Protein AF-A0A6J5VNH1-F1 (afdb_monomer)

Secondary structure (DSSP, 8-state):
---------------S-THHHHTTTTTTTTT--------SS-HHHHHHHHHHHHHHHHHHHHHHHT-HHHHHHHHHHHHHH-GGGTS-----PPPPPSSSSSSS--PPPPP-

pLDDT: mean 76.58, std 20.89, range [33.34, 93.75]

Solvent-accessible surface area (backbone atoms only — not comparable to full-atom values): 7547 Å² total; per-residue (Å²): 140,83,85,85,80,89,81,92,83,87,89,80,84,88,86,70,86,67,68,72,60,65,72,60,56,56,74,79,46,73,84,63,90,82,89,86,86,87,82,74,86,50,74,71,57,43,53,54,48,53,52,24,50,55,48,45,50,50,49,53,47,30,64,75,76,72,43,71,63,64,27,49,54,52,48,51,53,45,45,73,73,41,56,64,36,77,44,77,81,85,83,70,85,70,69,73,40,84,70,35,94,37,52,84,47,62,60,85,84,83,89,128

Nearest PDB structures (foldseek):
  8b2l-assembly1_f1  TM=9.589E-01  e=1.950E-10  Nicotiana tabacum
  6zj3-assembly1_SL  TM=9.498E-01  e=5.853E-09  Euglena gracilis
  9cai-assembly1_AQ  TM=9.395E-01  e=2.635E-08  Caenorhabditis elegans
  8cq7-assembly2_DD  TM=9.849E-01  e=4.447E-08  Candida albicans
  8p5d-assembly1_SQ0  TM=9.676E-01  e=1.097E-06  Spraguea lophii 42_110

Mean predicted aligned error: 13.06 Å

Organism: Prunus armeniaca (NCBI:txid36596)

Radius of gyration: 23.15 Å; Cα contacts (8 Å, |Δi|>4): 53; chains: 1; bounding box: 64×43×63 Å

Structure (mmCIF, N/CA/C/O backbone):
data_AF-A0A6J5VNH1-F1
#
_entry.id   AF-A0A6J5VNH1-F1
#
loop_
_atom_site.group_PDB
_atom_site.id
_atom_site.type_symbol
_atom_site.label_atom_id
_atom_site.label_alt_id
_atom_site.label_comp_id
_atom_site.label_asym_id
_atom_site.label_entity_id
_atom_site.label_seq_id
_atom_site.pdbx_PDB_ins_code
_atom_site.Cartn_x
_atom_site.Cartn_y
_atom_site.Cartn_z
_atom_site.occupancy
_atom_site.B_iso_or_equiv
_atom_site.auth_seq_id
_atom_site.auth_comp_id
_atom_site.auth_asym_id
_atom_site.auth_atom_id
_atom_site.pdbx_PDB_model_num
ATOM 1 N N . MET A 1 1 ? -12.051 -35.514 -40.385 1.00 43.19 1 MET A N 1
ATOM 2 C CA . MET A 1 1 ? -10.943 -35.792 -39.445 1.00 43.19 1 MET A CA 1
ATOM 3 C C . MET A 1 1 ? -10.905 -34.677 -38.412 1.00 43.19 1 MET A C 1
ATOM 5 O O . MET A 1 1 ? -10.438 -33.589 -38.712 1.00 43.19 1 MET A O 1
ATOM 9 N N . ALA A 1 2 ? -11.519 -34.912 -37.252 1.00 35.66 2 ALA A N 1
ATOM 10 C CA . ALA A 1 2 ? -11.637 -33.943 -36.1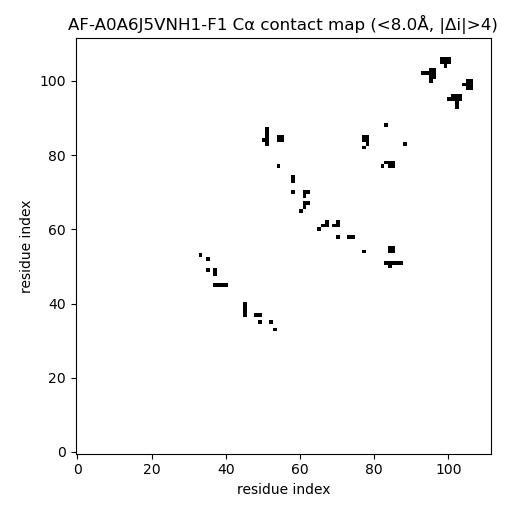67 1.00 35.66 2 ALA A CA 1
ATOM 11 C C . ALA A 1 2 ? -10.519 -34.184 -35.144 1.00 35.66 2 ALA A C 1
ATOM 13 O O . ALA A 1 2 ? -10.404 -35.289 -34.618 1.00 35.66 2 ALA A O 1
ATOM 14 N N . ALA A 1 3 ? -9.710 -33.164 -34.865 1.00 44.59 3 ALA A N 1
ATOM 15 C CA . ALA A 1 3 ? -8.742 -33.186 -33.778 1.00 44.59 3 ALA A CA 1
ATOM 16 C C . ALA A 1 3 ? -9.402 -32.603 -32.522 1.00 44.59 3 ALA A C 1
ATOM 18 O O . ALA A 1 3 ? -9.569 -31.393 -32.389 1.00 44.59 3 ALA A O 1
ATOM 19 N N . GLN A 1 4 ? -9.813 -33.489 -31.618 1.00 42.41 4 GLN A N 1
ATOM 20 C CA . GLN A 1 4 ? -10.166 -33.151 -30.244 1.00 42.41 4 GLN A CA 1
ATOM 21 C C . GLN A 1 4 ? -8.859 -33.058 -29.447 1.00 42.41 4 GLN A C 1
ATOM 23 O O . GLN A 1 4 ? -8.177 -34.064 -29.270 1.00 42.41 4 GLN A O 1
ATOM 28 N N . SER A 1 5 ? -8.490 -31.865 -28.977 1.00 44.62 5 SER A N 1
ATOM 29 C CA . SER A 1 5 ? -7.401 -31.685 -28.013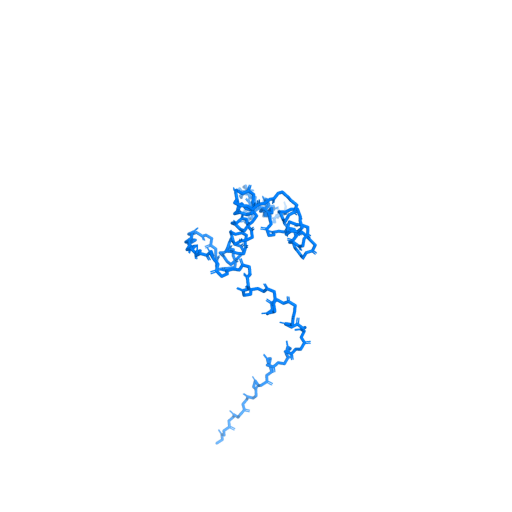 1.00 44.62 5 SER A CA 1
ATOM 30 C C . SER A 1 5 ? -7.945 -31.139 -26.693 1.00 44.62 5 SER A C 1
ATOM 32 O O . SER A 1 5 ? -8.380 -30.001 -26.537 1.00 44.62 5 SER A O 1
ATOM 34 N N . SER A 1 6 ? -7.930 -32.048 -25.731 1.00 47.12 6 SER A N 1
ATOM 35 C CA . SER A 1 6 ? -8.114 -31.909 -24.294 1.00 47.12 6 SER A CA 1
ATOM 36 C C . SER A 1 6 ? -7.369 -30.727 -23.658 1.00 47.12 6 SER A C 1
ATOM 38 O O . SER A 1 6 ? -6.141 -30.674 -23.686 1.00 47.12 6 SER A O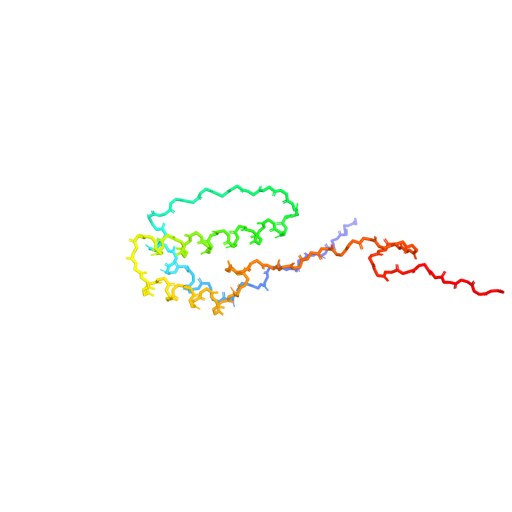 1
ATOM 40 N N . SER A 1 7 ? -8.099 -29.859 -22.950 1.00 38.25 7 SER A N 1
ATOM 41 C CA . SER A 1 7 ? -7.552 -29.055 -21.841 1.00 38.25 7 SER A CA 1
ATOM 42 C C . SER A 1 7 ? -8.583 -28.815 -20.723 1.00 38.25 7 SER A C 1
ATOM 44 O O . SER A 1 7 ? -8.772 -27.712 -20.221 1.00 38.25 7 SER A O 1
ATOM 46 N N . SER A 1 8 ? -9.226 -29.894 -20.265 1.00 45.78 8 SER A N 1
ATOM 47 C CA . SER A 1 8 ? -9.864 -29.941 -18.942 1.00 45.78 8 SER A CA 1
ATOM 48 C C . SER A 1 8 ? -8.807 -30.210 -17.868 1.00 45.78 8 SER A C 1
ATOM 50 O O . SER A 1 8 ? -8.543 -31.360 -17.540 1.00 45.78 8 SER A O 1
ATOM 52 N N . SER A 1 9 ? -8.183 -29.172 -17.304 1.00 44.12 9 SER A N 1
ATOM 53 C CA . SER A 1 9 ? -7.626 -29.237 -15.939 1.00 44.12 9 SER A CA 1
ATOM 54 C C . SER A 1 9 ? -7.298 -27.846 -15.384 1.00 44.12 9 SER A C 1
ATOM 56 O O . SER A 1 9 ? -6.345 -27.199 -15.808 1.00 44.12 9 SER A O 1
ATOM 58 N N . ARG A 1 10 ? -8.121 -27.395 -14.424 1.00 41.84 10 ARG A N 1
ATOM 59 C CA . ARG A 1 10 ? -7.814 -26.521 -13.255 1.00 41.84 10 ARG A CA 1
ATOM 60 C C . ARG A 1 10 ? -9.109 -25.914 -12.693 1.00 41.84 10 ARG A C 1
ATOM 62 O O . ARG A 1 10 ? -9.227 -24.715 -12.466 1.00 41.84 10 ARG A O 1
ATOM 69 N N . ARG A 1 11 ? -10.104 -26.768 -12.445 1.00 39.97 11 ARG A N 1
ATOM 70 C CA . ARG A 1 11 ? -11.302 -26.434 -11.659 1.00 39.97 11 ARG A CA 1
ATOM 71 C C . ARG A 1 11 ? -11.419 -27.432 -10.507 1.00 39.97 11 ARG A C 1
ATOM 73 O O . ARG A 1 11 ? -12.373 -28.184 -10.415 1.00 39.97 11 ARG A O 1
ATOM 80 N N . SER A 1 12 ? -10.388 -27.498 -9.667 1.00 38.53 12 SER A N 1
ATOM 81 C CA . SER A 1 12 ? -10.364 -28.397 -8.507 1.00 38.53 12 SER A CA 1
ATOM 82 C C . SER A 1 12 ? -9.322 -27.943 -7.483 1.00 38.53 12 SER A C 1
ATOM 84 O O . SER A 1 12 ? -8.254 -28.527 -7.337 1.00 38.53 12 SER A O 1
ATOM 86 N N . SER A 1 13 ? -9.638 -26.863 -6.774 1.00 34.34 13 SER A N 1
ATOM 87 C CA . SER A 1 13 ? -9.099 -26.609 -5.433 1.00 34.34 13 SER A CA 1
ATOM 88 C C . SER A 1 13 ? -10.103 -25.769 -4.637 1.00 34.34 13 SER A C 1
ATOM 90 O O . SER A 1 13 ? -9.774 -24.720 -4.085 1.00 34.34 13 SER A O 1
ATOM 92 N N . ALA A 1 14 ? -11.363 -26.205 -4.643 1.00 42.22 14 ALA A N 1
ATOM 93 C CA . ALA A 1 14 ? -12.405 -25.715 -3.753 1.00 42.22 14 ALA A CA 1
ATOM 94 C C . ALA A 1 14 ? -12.595 -26.739 -2.627 1.00 42.22 14 ALA A C 1
ATOM 96 O O . ALA A 1 14 ? -13.411 -27.639 -2.749 1.00 42.22 14 ALA A O 1
ATOM 97 N N . SER A 1 15 ? -11.799 -26.605 -1.564 1.00 44.00 15 SER A N 1
ATOM 98 C CA . SER A 1 15 ? -12.108 -27.087 -0.205 1.00 44.00 15 SER A CA 1
ATOM 99 C C . SER A 1 15 ? -11.004 -26.635 0.763 1.00 44.00 15 SER A C 1
ATOM 101 O O . SER A 1 15 ? -10.211 -27.425 1.271 1.00 44.00 15 SER A O 1
ATOM 103 N N . ARG A 1 16 ? -10.902 -25.324 0.994 1.00 33.34 16 ARG A N 1
ATOM 104 C CA . ARG A 1 16 ? -10.192 -24.752 2.149 1.00 33.34 16 ARG A CA 1
ATOM 105 C C . ARG A 1 16 ? -11.171 -23.800 2.834 1.00 33.34 16 ARG A C 1
ATOM 107 O O . ARG A 1 16 ? -11.847 -23.061 2.122 1.00 33.34 16 ARG A O 1
ATOM 114 N N . PRO A 1 17 ? -11.341 -23.882 4.160 1.00 40.81 17 PRO A N 1
ATOM 115 C CA . PRO A 1 17 ? -12.591 -23.534 4.823 1.00 40.81 17 PRO A CA 1
ATOM 116 C C . PRO A 1 17 ? -12.870 -22.033 4.713 1.00 40.81 17 PRO A C 1
ATOM 118 O O . PRO A 1 17 ? -12.293 -21.214 5.421 1.00 40.81 17 PRO A O 1
ATOM 121 N N . THR A 1 18 ? -13.806 -21.669 3.840 1.00 45.75 18 THR A N 1
ATOM 122 C CA . THR A 1 18 ? -14.384 -20.321 3.726 1.00 45.75 18 THR A CA 1
ATOM 123 C C . THR A 1 18 ? -15.391 -20.013 4.848 1.00 45.75 18 THR A C 1
ATOM 125 O O . THR A 1 18 ? -16.143 -19.039 4.767 1.00 45.75 18 THR A O 1
ATOM 128 N N . SER A 1 19 ? -15.413 -20.805 5.923 1.00 37.00 19 SER A N 1
ATOM 129 C CA . SER A 1 19 ? -16.367 -20.683 7.032 1.00 37.00 19 SER A CA 1
ATOM 130 C C . SER A 1 19 ? -15.970 -19.667 8.110 1.00 37.00 19 SER A C 1
ATOM 132 O O . SER A 1 19 ? -16.832 -19.252 8.878 1.00 37.00 19 SER A O 1
ATOM 134 N N . LEU A 1 20 ? -14.713 -19.202 8.156 1.00 40.41 20 LEU A N 1
ATOM 135 C CA . LEU A 1 20 ? -14.278 -18.213 9.161 1.00 40.41 20 LEU A CA 1
ATOM 136 C C . LEU A 1 20 ? -14.457 -16.750 8.728 1.00 40.41 20 LEU A C 1
ATOM 138 O O . LEU A 1 20 ? -14.551 -15.872 9.579 1.00 40.41 20 LEU A O 1
ATOM 142 N N . PHE A 1 21 ? -14.544 -16.468 7.424 1.00 42.00 21 PHE A N 1
ATOM 143 C CA . PHE A 1 21 ? -14.706 -15.091 6.929 1.00 42.00 21 PHE A CA 1
ATOM 144 C C . PHE A 1 21 ? -16.165 -14.730 6.601 1.00 42.00 21 PHE A C 1
ATOM 146 O O . PHE A 1 21 ? -16.523 -13.555 6.554 1.00 42.00 21 PHE A O 1
ATOM 153 N N . SER A 1 22 ? -17.025 -15.731 6.395 1.00 40.44 22 SER A N 1
ATOM 154 C CA . SER A 1 22 ? -18.420 -15.533 5.979 1.00 40.44 22 SER A CA 1
ATOM 155 C C . SER A 1 22 ? -19.377 -15.250 7.143 1.00 40.44 22 SER A C 1
ATOM 157 O O . SER A 1 22 ? -20.330 -14.495 6.954 1.00 40.44 22 SER A O 1
ATOM 159 N N . SER A 1 23 ? -19.110 -15.778 8.343 1.00 33.97 23 SER A N 1
ATOM 160 C CA . SER A 1 23 ? -19.977 -15.609 9.522 1.00 33.97 23 SER A CA 1
ATOM 161 C C . SER A 1 23 ? -19.676 -14.337 10.327 1.00 33.97 23 SER A C 1
ATOM 163 O O . SER A 1 23 ? -20.591 -13.714 10.855 1.00 33.97 23 SER A O 1
ATOM 165 N N . TRP A 1 24 ? -18.417 -13.891 10.373 1.00 36.75 24 TRP A N 1
ATOM 166 C CA . TRP A 1 24 ? -18.012 -12.687 11.118 1.00 36.75 24 TRP A CA 1
ATOM 167 C C . TRP A 1 24 ? -18.081 -11.396 10.286 1.00 36.75 24 TRP A C 1
ATOM 169 O O . TRP A 1 24 ? -18.267 -10.306 10.830 1.00 36.75 24 TRP A O 1
ATOM 179 N N . GLY A 1 25 ? -17.938 -11.504 8.961 1.00 48.09 25 GLY A N 1
ATOM 180 C CA . GLY A 1 25 ? -17.722 -10.363 8.068 1.00 48.09 25 GLY A CA 1
ATOM 181 C C . GLY A 1 25 ? -18.963 -9.545 7.700 1.00 48.09 25 GLY A C 1
ATOM 182 O O . GLY A 1 25 ? -18.816 -8.466 7.148 1.00 48.09 25 GLY A O 1
ATOM 183 N N . ARG A 1 26 ? -20.191 -9.997 7.979 1.00 48.88 26 A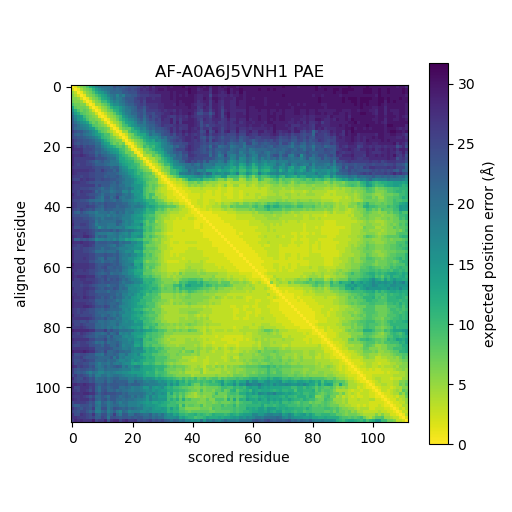RG A N 1
ATOM 184 C CA . ARG A 1 26 ? -21.388 -9.193 7.645 1.00 48.88 26 ARG A CA 1
ATOM 185 C C . ARG A 1 26 ? -21.800 -8.239 8.761 1.00 48.88 26 ARG A C 1
ATOM 187 O O . ARG A 1 26 ? -22.224 -7.128 8.476 1.00 48.88 26 ARG A O 1
ATOM 194 N N . HIS A 1 27 ? -21.618 -8.630 10.021 1.00 50.28 27 HIS A N 1
ATOM 195 C CA . HIS A 1 27 ? -22.167 -7.882 11.156 1.00 50.28 27 HIS A CA 1
ATOM 196 C C . HIS A 1 27 ? -21.313 -6.670 11.570 1.00 50.28 27 HIS A C 1
ATOM 198 O O . HIS A 1 27 ? -21.849 -5.671 12.035 1.00 50.28 27 HIS A O 1
ATOM 204 N N . ARG A 1 28 ? -19.985 -6.722 11.373 1.00 53.41 28 ARG A N 1
ATOM 205 C CA . ARG A 1 28 ? -19.074 -5.599 11.700 1.00 53.41 28 ARG A CA 1
ATOM 206 C C . ARG A 1 28 ? -18.968 -4.547 10.594 1.00 53.41 28 ARG A C 1
ATOM 208 O O . ARG A 1 28 ? -18.558 -3.425 10.856 1.00 53.41 28 ARG A O 1
ATOM 215 N N . PHE A 1 29 ? -19.335 -4.909 9.365 1.00 53.81 29 PHE A N 1
ATOM 216 C CA . PHE A 1 29 ? -19.277 -4.023 8.198 1.00 53.81 29 PHE A CA 1
ATOM 217 C C . PHE A 1 29 ? -20.624 -3.356 7.886 1.00 53.81 29 PHE A C 1
ATOM 219 O O . PHE A 1 29 ? -20.680 -2.483 7.028 1.00 53.81 29 PHE A O 1
ATOM 226 N N . ALA A 1 30 ? -21.698 -3.726 8.593 1.00 58.09 30 ALA A N 1
ATOM 227 C CA . ALA A 1 30 ? -23.063 -3.259 8.339 1.00 58.09 30 ALA A CA 1
ATOM 228 C C . ALA A 1 30 ? -23.280 -1.740 8.527 1.00 58.09 30 ALA A C 1
ATOM 230 O O . ALA A 1 30 ? -24.326 -1.234 8.140 1.00 58.09 30 ALA A O 1
ATOM 231 N N . GLY A 1 31 ? -22.307 -1.010 9.087 1.0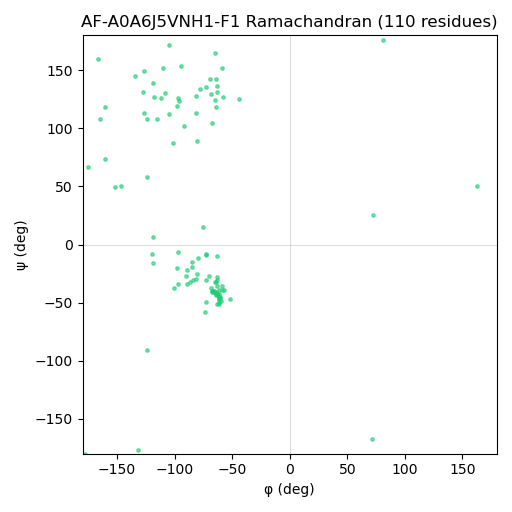0 67.12 31 GLY A N 1
ATOM 232 C CA . GLY A 1 31 ? -22.375 0.444 9.290 1.00 67.12 31 GLY A CA 1
ATOM 233 C C . GLY A 1 31 ? -21.303 1.260 8.562 1.00 67.12 31 GLY A C 1
ATOM 234 O O . GLY A 1 31 ? -21.201 2.457 8.817 1.00 67.12 31 GLY A O 1
ATOM 235 N N . VAL A 1 32 ? -20.474 0.648 7.703 1.00 70.75 32 VAL A N 1
ATOM 236 C CA . VAL A 1 32 ? -19.335 1.339 7.070 1.00 70.75 32 VAL A CA 1
ATOM 237 C C . VAL A 1 32 ? -19.425 1.252 5.545 1.00 70.75 32 VAL A C 1
ATOM 239 O O . VAL A 1 32 ? -19.154 0.205 4.959 1.00 70.75 32 VAL A O 1
ATOM 242 N N . ASP A 1 33 ? -19.752 2.373 4.894 1.00 82.19 33 ASP A N 1
ATOM 243 C CA . ASP A 1 33 ? -19.620 2.534 3.440 1.00 82.19 33 ASP A CA 1
ATOM 244 C C . ASP A 1 33 ? -18.168 2.889 3.078 1.00 82.19 33 ASP A C 1
ATOM 246 O O . ASP A 1 33 ? -17.576 3.812 3.643 1.00 82.19 33 ASP A O 1
ATOM 250 N N . MET A 1 34 ? -17.569 2.142 2.146 1.00 83.12 34 MET A N 1
ATOM 251 C CA . MET A 1 34 ? -16.179 2.338 1.724 1.00 83.12 34 MET A CA 1
ATOM 252 C C . MET A 1 34 ? -16.087 2.506 0.209 1.00 83.12 34 MET A C 1
ATOM 254 O O . MET A 1 34 ? -16.255 1.557 -0.556 1.00 83.12 34 MET A O 1
ATOM 258 N N . ARG A 1 35 ? -15.711 3.710 -0.230 1.00 90.81 35 ARG A N 1
ATOM 259 C CA . ARG A 1 35 ? -15.408 4.019 -1.633 1.00 90.81 35 ARG A CA 1
ATOM 260 C C . ARG A 1 35 ? -13.904 4.145 -1.837 1.00 90.81 35 ARG A C 1
ATOM 262 O O . ARG A 1 35 ? -13.279 5.085 -1.356 1.00 90.81 35 ARG A O 1
ATOM 269 N N . ILE A 1 36 ? -13.322 3.208 -2.585 1.00 88.88 36 ILE A N 1
ATOM 270 C CA . ILE A 1 36 ? -11.872 3.129 -2.808 1.00 88.88 36 ILE A CA 1
ATOM 271 C C . ILE A 1 36 ? -11.567 3.450 -4.273 1.00 88.88 36 ILE A C 1
ATOM 273 O O . ILE A 1 36 ? -12.102 2.820 -5.182 1.00 88.88 36 ILE A O 1
ATOM 277 N N . ARG A 1 37 ? -10.678 4.421 -4.508 1.00 93.31 37 ARG A N 1
ATOM 278 C CA . ARG A 1 37 ? -10.125 4.737 -5.833 1.00 93.31 37 ARG A CA 1
ATOM 279 C C . ARG A 1 37 ? -8.618 4.509 -5.806 1.00 93.31 37 ARG A C 1
ATOM 281 O O . ARG A 1 37 ? -7.934 5.073 -4.958 1.00 93.31 37 ARG A O 1
ATOM 288 N N . VAL A 1 38 ? -8.102 3.712 -6.739 1.00 93.25 38 VAL A N 1
ATOM 289 C CA . VAL A 1 38 ? -6.664 3.426 -6.868 1.00 93.25 38 VAL A CA 1
ATOM 290 C C . VAL A 1 38 ? -6.177 3.912 -8.230 1.00 93.25 38 VAL A C 1
ATOM 292 O O . VAL A 1 38 ? -6.879 3.763 -9.227 1.00 93.25 38 VAL A O 1
ATOM 295 N N . LYS A 1 39 ? -4.987 4.521 -8.273 1.00 93.75 39 LYS A N 1
ATOM 296 C CA . LYS A 1 39 ? -4.331 4.995 -9.500 1.00 93.75 39 LYS A CA 1
ATOM 297 C C . LYS A 1 39 ? -2.855 4.592 -9.499 1.00 93.75 39 LYS A C 1
ATOM 299 O O . LYS A 1 39 ? -2.218 4.604 -8.449 1.00 93.75 39 LYS A O 1
ATOM 304 N N . GLY A 1 40 ? -2.322 4.285 -10.682 1.00 91.88 40 GLY A N 1
ATOM 305 C CA . GLY A 1 40 ? -0.927 3.874 -10.877 1.00 91.88 40 GLY A CA 1
ATOM 306 C C . GLY A 1 40 ? -0.656 2.394 -10.574 1.00 91.88 40 GLY A C 1
ATOM 307 O O . GLY A 1 40 ? -1.547 1.655 -10.149 1.00 91.88 40 GLY A O 1
ATOM 308 N N . GLY A 1 41 ? 0.586 1.964 -10.815 1.00 90.06 41 GLY A N 1
ATOM 309 C CA . GLY A 1 41 ? 1.023 0.572 -10.653 1.00 90.06 41 GLY A CA 1
ATOM 310 C C . GLY A 1 41 ? 0.460 -0.387 -11.711 1.00 90.06 41 GLY A C 1
ATOM 311 O O . GLY A 1 41 ? -0.085 0.038 -12.725 1.00 90.06 41 GLY A O 1
ATOM 312 N N . GLY A 1 42 ? 0.605 -1.691 -11.466 1.00 92.50 42 GLY A N 1
ATOM 313 C CA . GLY A 1 42 ? -0.046 -2.765 -12.230 1.00 92.50 42 GLY A CA 1
ATOM 314 C C . GLY A 1 42 ? -1.210 -3.410 -11.468 1.00 92.50 42 GLY A C 1
ATOM 315 O O . GLY A 1 42 ? -1.377 -3.175 -10.267 1.00 92.50 42 GLY A O 1
ATOM 316 N N . HIS A 1 43 ? -1.984 -4.274 -12.134 1.00 91.62 43 HIS A N 1
ATOM 317 C CA . HIS A 1 43 ? -3.193 -4.901 -11.565 1.00 91.62 43 HIS A CA 1
ATOM 318 C C . HIS A 1 43 ? -2.932 -5.571 -10.211 1.00 91.62 43 HIS A C 1
ATOM 320 O O . HIS A 1 43 ? -3.638 -5.331 -9.234 1.00 91.62 43 HIS A O 1
ATOM 326 N N . THR A 1 44 ? -1.853 -6.346 -10.117 1.00 91.00 44 THR A N 1
ATOM 327 C CA . THR A 1 44 ? -1.470 -7.033 -8.882 1.00 91.00 44 THR A CA 1
ATOM 328 C C . THR A 1 44 ? -1.185 -6.047 -7.747 1.00 91.00 44 THR A C 1
ATOM 330 O O . THR A 1 44 ? -1.720 -6.198 -6.652 1.00 91.00 44 THR A O 1
ATOM 333 N N . SER A 1 45 ? -0.404 -4.989 -8.000 1.00 90.12 45 SER A N 1
ATOM 334 C CA . SER A 1 45 ? -0.114 -3.968 -6.981 1.00 90.12 45 SER A CA 1
ATOM 335 C C . SER A 1 45 ? -1.354 -3.184 -6.546 1.00 90.12 45 SER A C 1
ATOM 337 O O . SER A 1 45 ? -1.464 -2.822 -5.378 1.00 90.12 45 SER A O 1
ATOM 339 N N . GLN A 1 46 ? -2.312 -2.972 -7.451 1.00 92.50 46 GLN A N 1
ATOM 340 C CA . GLN A 1 46 ? -3.575 -2.317 -7.122 1.00 92.50 46 GLN A CA 1
ATOM 341 C C . GLN A 1 46 ? -4.424 -3.184 -6.189 1.00 92.50 46 GLN A C 1
ATOM 343 O O . GLN A 1 46 ? -4.963 -2.670 -5.214 1.00 92.50 46 GLN A O 1
ATOM 348 N N . ILE A 1 47 ? -4.477 -4.502 -6.410 1.00 91.62 47 ILE A N 1
ATOM 349 C CA . ILE A 1 47 ? -5.173 -5.434 -5.508 1.00 91.62 47 ILE A CA 1
ATOM 350 C C . ILE A 1 47 ? -4.557 -5.387 -4.105 1.00 91.62 47 ILE A C 1
ATOM 352 O O . ILE A 1 47 ? -5.286 -5.288 -3.117 1.00 91.62 47 ILE A O 1
ATOM 356 N N . TYR A 1 48 ? -3.224 -5.407 -3.997 1.00 91.00 48 TYR A N 1
ATOM 357 C CA . TYR A 1 48 ? -2.548 -5.272 -2.701 1.00 91.00 48 TYR A CA 1
ATOM 358 C C . TYR A 1 48 ? -2.855 -3.928 -2.024 1.00 91.00 48 TYR A C 1
ATOM 360 O O . TYR A 1 48 ? -3.111 -3.900 -0.820 1.00 91.00 48 TYR A O 1
ATOM 368 N N . ALA A 1 49 ? -2.917 -2.835 -2.790 1.00 91.62 49 ALA A N 1
ATOM 369 C CA . ALA A 1 49 ? -3.291 -1.522 -2.272 1.00 91.62 49 ALA A CA 1
ATOM 370 C C . ALA A 1 49 ? -4.739 -1.486 -1.747 1.00 91.62 49 ALA A C 1
ATOM 372 O O . ALA A 1 49 ? -4.975 -0.930 -0.677 1.00 91.62 49 ALA A O 1
ATOM 373 N N . ILE A 1 50 ? -5.691 -2.121 -2.445 1.00 92.06 50 ILE A N 1
ATOM 374 C CA . ILE A 1 50 ? -7.095 -2.229 -2.004 1.00 92.06 50 ILE A CA 1
ATOM 375 C C . ILE A 1 50 ? -7.196 -3.025 -0.697 1.00 92.06 50 ILE A C 1
ATOM 377 O O . ILE A 1 50 ? -7.912 -2.643 0.225 1.00 92.06 50 ILE A O 1
ATOM 381 N N . ARG A 1 51 ? -6.453 -4.130 -0.578 1.00 91.88 51 ARG A N 1
ATOM 382 C CA . ARG A 1 51 ? -6.449 -4.942 0.651 1.00 91.88 51 ARG A CA 1
ATOM 383 C C . ARG A 1 51 ? -5.900 -4.153 1.841 1.00 91.88 51 ARG A C 1
ATOM 385 O O . ARG A 1 51 ? -6.489 -4.188 2.919 1.00 91.88 51 ARG A O 1
ATOM 392 N N . GLN A 1 52 ? -4.815 -3.407 1.631 1.00 91.50 52 GLN A N 1
ATOM 393 C CA . GLN A 1 52 ? -4.241 -2.534 2.657 1.00 91.50 52 GLN A CA 1
ATOM 394 C C . GLN A 1 52 ? -5.172 -1.386 3.047 1.00 91.50 52 GLN A C 1
ATOM 396 O O . GLN A 1 52 ? -5.261 -1.054 4.229 1.00 91.50 52 GLN A O 1
ATOM 401 N N . SER A 1 53 ? -5.862 -0.763 2.088 1.00 91.25 53 SER A N 1
ATOM 402 C CA . SER A 1 53 ? -6.746 0.366 2.382 1.00 91.25 53 SER A CA 1
ATOM 403 C C . SER A 1 53 ? -7.958 -0.058 3.208 1.00 91.25 53 SER A C 1
ATOM 405 O O . SER A 1 53 ? -8.281 0.635 4.169 1.00 91.25 53 SER A O 1
ATOM 407 N N . ILE A 1 54 ? -8.558 -1.219 2.923 1.00 90.44 54 ILE A N 1
ATOM 408 C CA . ILE A 1 54 ? -9.661 -1.769 3.729 1.00 90.44 54 ILE A CA 1
ATOM 409 C C . ILE A 1 54 ? -9.196 -2.036 5.167 1.00 90.44 54 ILE A C 1
ATOM 411 O O . ILE A 1 54 ? -9.828 -1.582 6.118 1.00 90.44 54 ILE A O 1
ATOM 415 N N . ALA A 1 55 ? -8.064 -2.724 5.345 1.00 90.44 55 ALA A N 1
ATOM 416 C CA . ALA A 1 55 ? -7.553 -3.058 6.675 1.00 90.44 55 ALA A CA 1
ATOM 417 C C . ALA A 1 55 ? -7.216 -1.806 7.508 1.00 90.44 55 ALA A C 1
ATOM 419 O O . ALA A 1 55 ? -7.592 -1.713 8.677 1.00 90.44 55 ALA A O 1
ATOM 420 N N . LYS A 1 56 ? -6.550 -0.816 6.901 1.00 89.94 56 LYS A N 1
ATOM 421 C CA . LYS A 1 56 ? -6.220 0.455 7.564 1.00 89.94 56 LYS A CA 1
ATOM 422 C C . LYS A 1 56 ? -7.463 1.278 7.895 1.00 89.94 56 LYS A C 1
ATOM 424 O O . LYS A 1 56 ? -7.518 1.852 8.979 1.00 89.94 56 LYS A O 1
ATOM 429 N N . ALA A 1 57 ? -8.446 1.319 6.994 1.00 89.75 57 ALA A N 1
ATOM 430 C CA . ALA A 1 57 ? -9.697 2.039 7.213 1.00 89.75 57 ALA A CA 1
ATOM 431 C C . ALA A 1 57 ? -10.467 1.477 8.414 1.00 89.75 57 ALA A C 1
ATOM 433 O O . ALA A 1 57 ? -10.919 2.248 9.255 1.00 89.75 57 ALA A O 1
ATOM 434 N N . LEU A 1 58 ? -10.539 0.148 8.548 1.00 87.94 58 LEU A N 1
ATOM 435 C CA . LEU A 1 58 ? -11.173 -0.491 9.704 1.00 87.94 58 LEU A CA 1
ATOM 436 C C . LEU A 1 58 ? -10.459 -0.131 11.008 1.00 87.94 58 LEU A C 1
ATOM 438 O O . LEU A 1 58 ? -11.095 0.349 11.939 1.00 87.94 58 LEU A O 1
ATOM 442 N N . VAL A 1 59 ? -9.135 -0.294 11.077 1.00 88.75 59 VAL A N 1
ATOM 443 C CA . VAL A 1 59 ? -8.379 0.044 12.298 1.00 88.75 59 VAL A CA 1
ATOM 444 C C . VAL A 1 59 ? -8.552 1.522 12.673 1.00 88.75 59 VAL A C 1
ATOM 446 O O . VAL A 1 59 ? -8.701 1.836 13.853 1.00 88.75 59 VAL A O 1
ATOM 449 N N . ALA A 1 60 ? -8.581 2.422 11.686 1.00 89.38 60 ALA A N 1
ATOM 450 C CA . ALA A 1 60 ? -8.808 3.847 11.909 1.00 89.38 60 ALA A CA 1
ATOM 451 C C . ALA A 1 60 ? -10.240 4.161 12.382 1.00 89.38 60 ALA A C 1
ATOM 453 O O . ALA A 1 60 ? -10.423 5.022 13.240 1.00 89.38 60 ALA A O 1
ATOM 454 N N . PHE A 1 61 ? -11.247 3.456 11.861 1.00 88.00 61 PHE A N 1
ATOM 455 C CA . PHE A 1 61 ? -12.640 3.611 12.283 1.00 88.00 61 PHE A CA 1
ATOM 456 C C . PHE A 1 61 ? -12.823 3.222 13.754 1.00 88.00 61 PHE A C 1
ATOM 458 O O . PHE A 1 61 ? -13.316 4.023 14.548 1.00 88.00 61 PHE A O 1
ATOM 465 N N . TYR A 1 62 ? -12.341 2.038 14.143 1.00 86.81 62 TYR A N 1
ATOM 466 C CA . TYR A 1 62 ? -12.420 1.572 15.531 1.00 86.81 62 TYR A CA 1
ATOM 467 C C . TYR A 1 62 ? -11.610 2.448 16.491 1.00 86.81 62 TYR A C 1
ATOM 469 O O . TYR A 1 62 ? -12.037 2.665 17.619 1.00 86.81 62 TYR A O 1
ATOM 477 N N . GLN A 1 63 ? -10.491 3.019 16.029 1.00 86.88 63 GLN A N 1
ATOM 478 C CA . GLN A 1 63 ? -9.715 3.978 16.815 1.00 86.88 63 GLN A CA 1
ATOM 479 C C . GLN A 1 63 ? -10.490 5.265 17.141 1.00 86.88 63 GLN A C 1
ATOM 481 O O . GLN A 1 63 ? -10.210 5.878 18.165 1.00 86.88 63 GLN A O 1
ATOM 486 N N . LYS A 1 64 ? -11.412 5.702 16.274 1.00 86.94 64 LYS A N 1
ATOM 487 C CA . LYS A 1 64 ? -12.116 6.982 16.435 1.00 86.94 64 LYS A CA 1
ATOM 488 C C . LYS A 1 64 ? -13.496 6.849 17.086 1.00 86.94 64 LYS A C 1
ATOM 490 O O . LYS A 1 64 ? -13.900 7.771 17.785 1.00 86.94 64 LYS A O 1
ATOM 495 N N . PHE A 1 65 ? -14.224 5.761 16.828 1.00 82.44 65 PHE A N 1
ATOM 496 C CA . PHE A 1 65 ? -15.664 5.686 17.12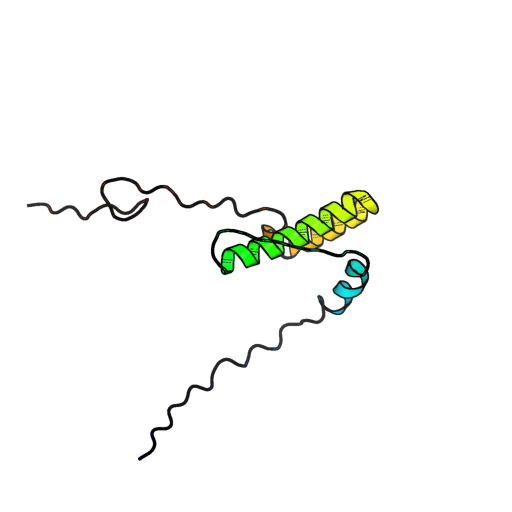0 1.00 82.44 65 PHE A CA 1
ATOM 497 C C . PHE A 1 65 ? -16.087 4.591 18.105 1.00 82.44 65 PHE A C 1
ATOM 499 O O . PHE A 1 65 ? -17.260 4.562 18.463 1.00 82.44 65 PHE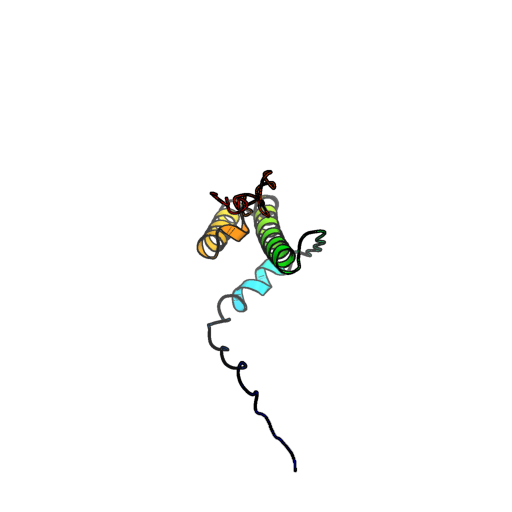 A O 1
ATOM 506 N N . VAL A 1 66 ? -15.191 3.685 18.514 1.00 81.25 66 VAL A N 1
ATOM 507 C CA . VAL A 1 66 ? -15.5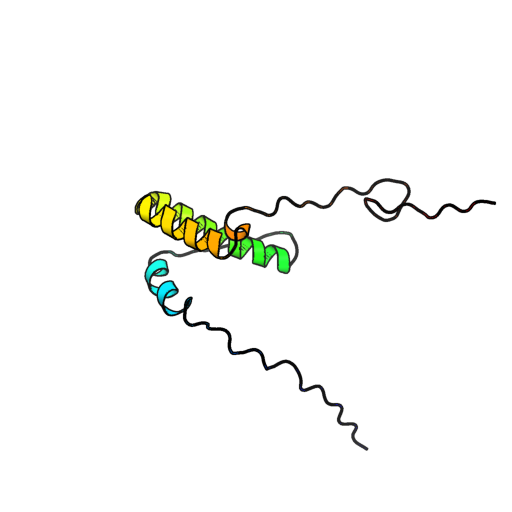63 2.552 19.380 1.00 81.25 66 VAL A CA 1
ATOM 508 C C . VAL A 1 66 ? -14.711 2.544 20.649 1.00 81.25 66 VAL A C 1
ATOM 510 O O . VAL A 1 66 ? -15.076 3.202 21.618 1.00 81.25 66 VAL A O 1
ATOM 513 N N . ASP A 1 67 ? -13.571 1.851 20.654 1.00 87.25 67 ASP A N 1
ATOM 514 C CA . ASP A 1 67 ? -12.720 1.695 21.833 1.00 87.25 67 ASP A CA 1
ATOM 515 C C . ASP A 1 67 ? -11.327 1.134 21.467 1.00 87.25 67 ASP A C 1
ATOM 517 O O . ASP A 1 67 ? -11.116 0.529 20.406 1.00 87.25 67 ASP A O 1
ATOM 521 N N . GLU A 1 68 ? -10.344 1.338 22.352 1.00 85.75 68 GLU A N 1
ATOM 522 C CA . GLU A 1 68 ? -8.970 0.866 22.132 1.00 85.75 68 GLU A CA 1
ATOM 523 C C . GLU A 1 68 ? -8.820 -0.659 22.223 1.00 85.75 68 GLU A C 1
ATOM 525 O O . GLU A 1 68 ? -7.924 -1.226 21.587 1.00 85.75 68 GLU A O 1
ATOM 530 N N . GLN A 1 69 ? -9.685 -1.334 22.979 1.00 88.88 69 GLN A N 1
ATOM 531 C CA . GLN A 1 69 ? -9.590 -2.772 23.200 1.00 88.88 69 GLN A CA 1
ATOM 532 C C . GLN A 1 69 ? -9.996 -3.541 21.936 1.00 88.88 69 GLN A C 1
ATOM 534 O O . GLN A 1 69 ? -9.200 -4.321 21.408 1.00 88.88 69 GLN A O 1
ATOM 539 N N . SER A 1 70 ? -11.139 -3.196 21.346 1.00 85.81 70 SER A N 1
ATOM 540 C CA . SER A 1 70 ? -11.613 -3.683 20.049 1.00 85.81 70 SER A CA 1
ATOM 541 C C . SER A 1 70 ? -10.611 -3.400 18.928 1.00 85.81 70 SER A C 1
ATOM 543 O O . SER A 1 70 ? -10.368 -4.245 18.061 1.00 85.81 70 SER A O 1
ATOM 545 N N . LYS A 1 71 ? -9.966 -2.224 18.941 1.00 88.62 71 LYS A N 1
ATOM 546 C CA . LYS A 1 71 ? -8.897 -1.891 17.986 1.00 88.62 71 LYS A CA 1
ATOM 547 C C . LYS A 1 71 ? -7.723 -2.861 18.108 1.00 88.62 71 LYS A C 1
ATOM 549 O O . LYS A 1 71 ? -7.201 -3.310 17.084 1.00 88.62 71 LYS A O 1
ATOM 554 N N . LYS A 1 72 ? -7.280 -3.158 19.333 1.00 89.56 72 LYS A N 1
ATOM 555 C CA . LYS A 1 72 ? -6.151 -4.061 19.584 1.00 89.56 72 LYS A CA 1
ATOM 556 C C . LYS A 1 72 ? -6.473 -5.480 19.124 1.00 89.56 72 LYS A C 1
ATOM 558 O O . LYS A 1 72 ? -5.674 -6.065 18.401 1.00 89.56 72 LYS A O 1
ATOM 563 N N . GLU A 1 73 ? -7.672 -5.972 19.420 1.00 89.19 73 GLU A N 1
ATOM 564 C CA . GLU A 1 73 ? -8.140 -7.287 18.972 1.00 89.19 73 GLU A CA 1
ATOM 565 C C . GLU A 1 73 ? -8.171 -7.405 17.443 1.00 89.19 73 GLU A C 1
ATOM 567 O O . GLU A 1 73 ? -7.622 -8.350 16.875 1.00 89.19 73 GLU A O 1
ATOM 572 N N . ILE A 1 74 ? -8.752 -6.420 16.750 1.00 87.62 74 ILE A N 1
ATOM 573 C CA . ILE A 1 74 ? -8.805 -6.406 15.280 1.00 87.62 74 ILE A CA 1
ATOM 574 C C . ILE A 1 74 ? -7.396 -6.331 14.693 1.00 87.62 74 ILE A C 1
ATOM 576 O O . ILE A 1 74 ? -7.080 -7.045 13.740 1.00 87.62 74 ILE A O 1
ATOM 580 N N . LYS A 1 75 ? -6.529 -5.491 15.264 1.00 88.88 75 LYS A N 1
ATOM 581 C CA . LYS A 1 75 ? -5.138 -5.368 14.830 1.00 88.88 75 LYS A CA 1
ATOM 582 C C . LYS A 1 75 ? -4.387 -6.687 14.999 1.00 88.88 75 LYS A C 1
ATOM 584 O O . LYS A 1 75 ? -3.695 -7.093 14.069 1.00 88.88 75 LYS A O 1
ATOM 589 N N . ASP A 1 76 ? -4.552 -7.370 16.125 1.00 90.12 76 ASP A N 1
ATOM 590 C CA . ASP A 1 76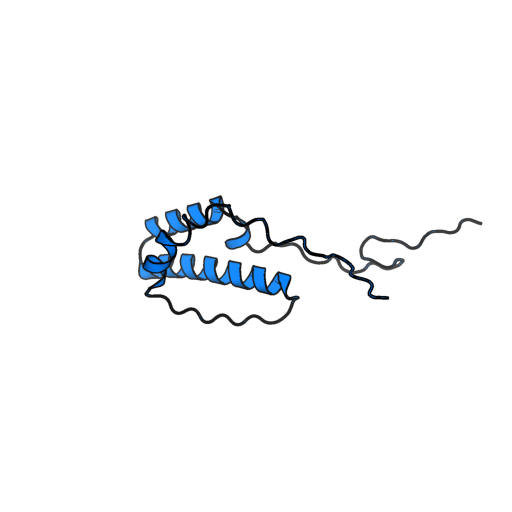 ? -3.889 -8.645 16.395 1.00 90.12 76 ASP A CA 1
ATOM 591 C C . ASP A 1 76 ? -4.390 -9.748 15.457 1.00 90.12 76 ASP A C 1
ATOM 593 O O . ASP A 1 76 ? -3.582 -10.510 14.925 1.00 90.12 76 ASP A O 1
ATOM 597 N N . ILE A 1 77 ? -5.693 -9.793 15.161 1.00 89.94 77 ILE A N 1
ATOM 598 C CA . ILE A 1 77 ? -6.262 -10.712 14.164 1.00 89.94 77 ILE A CA 1
ATOM 599 C C . ILE A 1 77 ? -5.675 -10.437 12.771 1.00 89.94 77 ILE A C 1
ATOM 601 O O . ILE A 1 77 ? -5.240 -11.366 12.088 1.00 89.94 77 ILE A O 1
ATOM 605 N N . LEU A 1 78 ? -5.615 -9.167 12.355 1.00 88.69 78 LEU A N 1
ATOM 606 C CA . LEU A 1 78 ? -5.069 -8.778 11.052 1.00 88.69 78 LEU A CA 1
ATOM 607 C C . LEU A 1 78 ? -3.574 -9.099 10.937 1.00 88.69 78 LEU A C 1
ATOM 609 O O . LEU A 1 78 ? -3.148 -9.627 9.914 1.00 88.69 78 LEU A O 1
ATOM 613 N N . VAL A 1 79 ? -2.786 -8.831 11.984 1.00 90.06 79 VAL A N 1
ATOM 614 C CA . VAL A 1 79 ? -1.344 -9.131 12.020 1.00 90.06 79 VAL A CA 1
ATOM 615 C C . VAL A 1 79 ? -1.080 -10.633 12.002 1.00 90.06 79 VAL A C 1
ATOM 617 O O . VAL A 1 79 ? -0.161 -11.065 11.308 1.00 90.06 79 VAL A O 1
ATOM 620 N N . ARG A 1 80 ? -1.871 -11.424 12.742 1.00 90.50 80 ARG A N 1
ATOM 621 C CA . ARG A 1 80 ? -1.768 -12.893 12.747 1.00 90.50 80 ARG A CA 1
ATOM 622 C C . ARG A 1 80 ? -2.072 -13.492 11.381 1.00 90.50 80 ARG A C 1
ATOM 624 O O . ARG A 1 80 ? -1.457 -14.486 11.015 1.00 90.50 80 ARG A O 1
ATOM 631 N N . TYR A 1 81 ? -3.008 -12.900 10.644 1.00 89.12 81 TYR A N 1
ATOM 632 C CA . TYR A 1 81 ? -3.322 -13.341 9.292 1.00 89.12 81 TYR A CA 1
ATOM 633 C C . TYR A 1 81 ? -2.221 -12.945 8.301 1.00 89.12 81 TYR A C 1
ATOM 635 O O . TYR A 1 81 ? -1.648 -13.804 7.636 1.00 89.12 81 TYR A O 1
ATOM 643 N N . ASP A 1 82 ? -1.927 -11.647 8.195 1.00 86.62 82 ASP A N 1
ATOM 644 C CA . ASP A 1 82 ? -0.911 -11.127 7.283 1.00 86.62 82 ASP A CA 1
ATOM 645 C C . ASP A 1 82 ? -0.452 -9.721 7.705 1.00 86.62 82 ASP A C 1
ATOM 647 O O . ASP A 1 82 ? -1.206 -8.742 7.686 1.00 86.62 82 ASP A O 1
ATOM 651 N N . ARG A 1 83 ? 0.840 -9.595 8.022 1.00 86.56 83 ARG A N 1
ATOM 652 C CA . ARG A 1 83 ? 1.467 -8.334 8.444 1.00 86.56 83 ARG A CA 1
ATOM 653 C C . ARG A 1 83 ? 1.424 -7.252 7.358 1.00 86.56 83 ARG A C 1
ATOM 655 O O . ARG A 1 83 ? 1.402 -6.060 7.680 1.00 86.56 83 ARG A O 1
ATOM 662 N N . THR A 1 84 ? 1.392 -7.650 6.085 1.00 87.38 84 THR A N 1
ATOM 663 C CA . THR A 1 84 ? 1.399 -6.731 4.936 1.00 87.38 84 THR A CA 1
ATOM 664 C C . THR A 1 84 ? 0.076 -5.989 4.745 1.00 87.38 84 THR A C 1
ATOM 666 O O . THR A 1 84 ? 0.016 -5.044 3.963 1.00 87.38 84 THR A O 1
ATOM 669 N N . LEU A 1 85 ? -0.984 -6.355 5.475 1.00 89.19 85 LEU A N 1
ATOM 670 C CA . LEU A 1 85 ? -2.263 -5.637 5.449 1.00 89.19 85 LEU A CA 1
ATOM 671 C C . LEU A 1 85 ? -2.195 -4.282 6.166 1.00 89.19 85 LEU A C 1
ATOM 673 O O . LEU A 1 85 ? -2.891 -3.345 5.781 1.00 89.19 85 LEU A O 1
ATOM 677 N N . LEU A 1 86 ? -1.344 -4.154 7.187 1.00 87.69 86 LEU A N 1
ATOM 678 C CA . LEU A 1 86 ? -1.205 -2.917 7.963 1.00 87.69 86 LEU A CA 1
ATOM 679 C C . LEU A 1 86 ? 0.012 -2.095 7.548 1.00 87.69 86 LEU A C 1
ATOM 681 O O . LEU A 1 86 ? -0.058 -0.866 7.504 1.00 87.69 86 LEU A O 1
ATOM 685 N N . VAL A 1 87 ? 1.123 -2.751 7.224 1.00 88.94 87 VAL A N 1
ATOM 686 C CA . VAL A 1 87 ? 2.368 -2.087 6.825 1.00 88.94 87 VAL A CA 1
ATOM 687 C C . VAL A 1 87 ? 2.590 -2.305 5.335 1.00 88.94 87 VAL A C 1
ATOM 689 O O . VAL A 1 87 ? 2.492 -3.427 4.846 1.00 88.94 87 VAL A O 1
ATOM 692 N N . ALA A 1 88 ? 2.876 -1.223 4.608 1.00 86.62 88 ALA A N 1
ATOM 693 C CA . ALA A 1 88 ? 3.194 -1.317 3.188 1.00 86.62 88 ALA A CA 1
ATOM 694 C C . ALA A 1 88 ? 4.558 -1.990 2.984 1.00 86.62 88 ALA A C 1
ATOM 696 O O . ALA A 1 88 ? 5.481 -1.732 3.754 1.00 86.62 88 ALA A O 1
ATOM 697 N N . ASP A 1 89 ? 4.693 -2.818 1.942 1.00 86.56 89 ASP A N 1
ATOM 698 C CA . ASP A 1 89 ? 5.995 -3.378 1.569 1.00 86.56 89 ASP A CA 1
ATOM 699 C C . ASP A 1 89 ? 6.924 -2.221 1.133 1.00 86.56 89 ASP A C 1
ATOM 701 O O . ASP A 1 89 ? 6.593 -1.513 0.175 1.00 86.56 89 ASP A O 1
ATOM 705 N N . PRO A 1 90 ? 8.057 -1.979 1.826 1.00 88.12 90 PRO A N 1
ATOM 706 C CA . PRO A 1 90 ? 8.954 -0.869 1.515 1.00 88.12 90 PRO A CA 1
ATOM 707 C C . PRO A 1 90 ? 9.764 -1.085 0.231 1.00 88.12 90 PRO A C 1
ATOM 709 O O . PRO A 1 90 ? 10.464 -0.168 -0.201 1.00 88.12 90 PRO A O 1
ATOM 712 N N . ARG A 1 91 ? 9.718 -2.276 -0.380 1.00 90.31 91 ARG A N 1
ATOM 713 C CA . ARG A 1 91 ? 10.516 -2.597 -1.569 1.00 90.31 91 ARG A CA 1
ATOM 714 C C . ARG A 1 91 ? 10.233 -1.628 -2.720 1.00 90.31 91 ARG A C 1
ATOM 716 O O . ARG A 1 91 ? 9.099 -1.453 -3.164 1.00 90.31 91 ARG A O 1
ATOM 723 N N . ARG A 1 92 ? 11.306 -1.036 -3.252 1.00 90.81 92 ARG A N 1
ATOM 724 C CA . ARG A 1 92 ? 11.309 -0.182 -4.448 1.00 90.81 92 ARG A CA 1
ATOM 725 C C . ARG A 1 92 ? 12.332 -0.698 -5.449 1.00 90.81 92 ARG A C 1
ATOM 727 O O . ARG A 1 92 ? 13.338 -1.292 -5.064 1.00 90.81 92 ARG A O 1
ATOM 734 N N . CYS A 1 93 ? 12.063 -0.489 -6.735 1.00 89.94 93 CYS A N 1
ATOM 735 C CA . CYS A 1 93 ? 12.995 -0.867 -7.788 1.00 89.94 93 CYS A CA 1
ATOM 736 C C . CYS A 1 93 ? 14.271 -0.028 -7.669 1.00 89.94 93 CYS A C 1
ATOM 738 O O . CYS A 1 93 ? 14.212 1.200 -7.667 1.00 89.94 93 CYS A O 1
ATOM 740 N N . GLU A 1 94 ? 15.414 -0.703 -7.567 1.00 91.12 94 GLU A N 1
ATOM 741 C CA . GLU A 1 94 ? 16.718 -0.043 -7.585 1.00 91.12 94 GLU A CA 1
ATOM 742 C C . GLU A 1 94 ? 16.919 0.657 -8.947 1.00 91.12 94 GLU A C 1
ATOM 744 O O . GLU A 1 94 ? 16.598 0.059 -9.984 1.00 91.12 94 GLU A O 1
ATOM 749 N N . PRO A 1 95 ? 17.441 1.899 -8.980 1.00 93.19 95 PRO A N 1
ATOM 750 C CA . PRO A 1 95 ? 17.722 2.593 -10.231 1.00 93.19 95 PRO A CA 1
ATOM 751 C C . PRO A 1 95 ? 18.704 1.824 -11.121 1.00 93.19 95 PRO A C 1
ATOM 753 O O . PRO A 1 95 ? 19.583 1.097 -10.649 1.00 93.19 95 PRO A O 1
ATOM 756 N N . LYS A 1 96 ? 18.591 2.014 -12.437 1.00 93.56 96 LYS A N 1
ATOM 757 C CA . LYS A 1 96 ? 19.524 1.420 -13.398 1.00 93.56 96 LYS A CA 1
ATOM 758 C C . LYS A 1 96 ? 20.911 2.055 -13.261 1.00 93.56 96 LYS A C 1
ATOM 760 O O . LYS A 1 96 ? 21.043 3.273 -13.315 1.00 93.56 96 LYS A O 1
ATOM 765 N N . LYS A 1 97 ? 21.946 1.217 -13.152 1.00 91.12 97 LYS A N 1
ATOM 766 C CA . LYS A 1 97 ? 23.354 1.639 -13.174 1.00 91.12 97 LYS A CA 1
ATOM 767 C C . LYS A 1 97 ? 23.909 1.526 -14.598 1.00 91.12 97 LYS A C 1
ATOM 769 O O . LYS A 1 97 ? 23.413 0.736 -15.403 1.00 91.12 97 LYS A O 1
ATOM 774 N N . PHE A 1 98 ? 24.924 2.327 -14.922 1.00 90.62 98 PHE A N 1
ATOM 775 C CA . PHE A 1 98 ? 25.572 2.295 -16.238 1.00 90.62 98 PHE A CA 1
ATOM 776 C C . PHE A 1 98 ? 26.280 0.954 -16.495 1.00 90.62 98 PHE A C 1
ATOM 778 O O . PHE A 1 98 ? 26.540 0.182 -15.573 1.00 90.62 98 PHE A O 1
ATOM 785 N N . GLY A 1 99 ? 26.638 0.668 -17.747 1.00 90.00 99 GLY A N 1
ATOM 786 C CA . GLY A 1 99 ? 27.459 -0.503 -18.074 1.00 90.00 99 GLY A CA 1
ATOM 787 C C . GLY A 1 99 ? 26.734 -1.848 -17.963 1.00 90.00 99 GLY A C 1
ATOM 788 O O . GLY A 1 99 ? 27.386 -2.863 -17.741 1.00 90.00 99 GLY A O 1
ATOM 789 N N . GLY A 1 100 ? 25.407 -1.866 -18.109 1.00 92.06 100 GLY A N 1
ATOM 790 C CA . GLY A 1 100 ? 24.619 -3.085 -18.268 1.00 92.06 100 GLY A CA 1
ATOM 791 C C . GLY A 1 100 ? 23.124 -2.824 -18.461 1.00 92.06 100 GLY A C 1
ATOM 792 O O . GLY A 1 100 ? 22.664 -1.680 -18.526 1.00 92.06 100 GLY A O 1
ATOM 793 N N . ARG A 1 101 ? 22.338 -3.898 -18.612 1.00 89.69 101 ARG A N 1
ATOM 794 C CA . ARG A 1 101 ? 20.907 -3.791 -18.960 1.00 89.69 101 ARG A CA 1
ATOM 795 C C . ARG A 1 101 ? 20.007 -3.466 -17.761 1.00 89.69 101 ARG A C 1
ATOM 797 O O . ARG A 1 101 ? 18.963 -2.857 -17.979 1.00 89.69 101 ARG A O 1
ATOM 804 N N . GLY A 1 102 ? 20.419 -3.800 -16.535 1.00 91.75 102 GLY A N 1
ATOM 805 C CA . GLY A 1 102 ? 19.617 -3.648 -15.312 1.00 91.75 102 GLY A CA 1
ATOM 806 C C . GLY A 1 102 ? 20.371 -2.983 -14.157 1.00 91.75 102 GLY A C 1
ATOM 807 O O . GLY A 1 102 ? 21.522 -2.593 -14.306 1.00 91.75 102 GLY A O 1
ATOM 808 N N . ALA A 1 103 ? 19.725 -2.876 -12.991 1.00 92.00 103 ALA A N 1
ATOM 809 C CA . ALA A 1 103 ? 20.296 -2.217 -11.808 1.00 92.00 103 ALA A CA 1
ATOM 810 C C . ALA A 1 103 ? 21.614 -2.847 -11.322 1.00 92.00 103 ALA A C 1
ATOM 812 O O . ALA A 1 103 ? 22.520 -2.139 -10.889 1.00 92.00 103 ALA A O 1
ATOM 813 N N . ARG A 1 104 ? 21.737 -4.177 -11.424 1.00 89.81 104 ARG A N 1
ATOM 814 C CA . ARG A 1 104 ? 22.924 -4.936 -10.983 1.00 89.81 104 ARG A CA 1
ATOM 815 C C . ARG A 1 104 ? 23.638 -5.697 -12.098 1.00 89.81 104 ARG A C 1
ATOM 817 O O . ARG A 1 104 ? 24.774 -6.115 -11.913 1.00 89.81 104 ARG A O 1
ATOM 824 N N . ALA A 1 105 ? 22.988 -5.877 -13.246 1.00 92.44 105 ALA A N 1
ATOM 825 C CA . ALA A 1 105 ? 23.581 -6.576 -14.379 1.00 92.44 105 ALA A CA 1
ATOM 826 C C . ALA A 1 105 ? 24.653 -5.698 -15.035 1.00 92.44 105 ALA A C 1
ATOM 828 O O . ALA A 1 105 ? 24.400 -4.520 -15.282 1.00 92.44 105 ALA A O 1
ATOM 829 N N . ARG A 1 106 ? 25.813 -6.278 -15.357 1.00 91.19 106 ARG A N 1
ATOM 830 C CA . ARG A 1 106 ? 26.870 -5.639 -16.154 1.00 91.19 106 ARG A CA 1
ATOM 831 C C . ARG A 1 106 ? 26.974 -6.309 -17.522 1.00 91.19 106 ARG A C 1
ATOM 833 O O . ARG A 1 106 ? 26.613 -7.476 -17.659 1.00 91.19 106 ARG A O 1
ATOM 840 N N . PHE A 1 107 ? 27.423 -5.572 -18.534 1.00 91.31 107 PHE A N 1
ATOM 841 C CA . PHE A 1 107 ? 27.755 -6.165 -19.827 1.00 91.31 107 PHE A CA 1
ATOM 842 C C . PHE A 1 107 ? 28.925 -7.137 -19.668 1.00 91.31 107 PHE A C 1
ATOM 844 O O . PHE A 1 107 ? 29.839 -6.900 -18.875 1.00 91.31 107 PHE A O 1
ATOM 851 N N . GLN A 1 108 ? 28.866 -8.245 -20.405 1.00 92.44 108 GLN A N 1
ATOM 852 C CA . GLN A 1 108 ? 29.927 -9.242 -20.403 1.00 92.44 108 GLN A CA 1
ATOM 853 C C . GLN A 1 108 ? 31.210 -8.614 -20.951 1.00 92.44 108 GLN A C 1
ATOM 855 O O . GLN A 1 108 ? 31.190 -7.957 -21.991 1.00 92.44 108 GLN A O 1
ATOM 860 N N . LYS A 1 109 ? 32.321 -8.803 -20.237 1.00 90.62 109 LYS A N 1
ATOM 861 C CA . LYS A 1 109 ? 33.635 -8.370 -20.709 1.00 90.62 109 LYS A CA 1
ATOM 862 C C . LYS A 1 109 ? 34.148 -9.368 -21.744 1.00 90.62 109 LYS A C 1
ATOM 864 O O . LYS A 1 109 ? 34.106 -10.571 -21.497 1.00 90.62 109 LYS A O 1
ATOM 869 N N . SER A 1 110 ? 34.657 -8.872 -22.866 1.00 90.94 110 SER A N 1
ATOM 870 C CA . SER A 1 110 ? 35.481 -9.648 -23.790 1.00 90.94 110 SER A CA 1
ATOM 871 C C . SER A 1 110 ? 36.943 -9.341 -23.497 1.00 90.94 110 SER A C 1
ATOM 873 O O . SER A 1 110 ? 37.355 -8.186 -23.601 1.00 90.94 110 SER A O 1
ATOM 875 N N . TYR A 1 111 ? 37.709 -10.357 -23.120 1.00 87.62 111 TYR A N 1
ATOM 876 C CA . TYR A 1 111 ? 39.161 -10.257 -23.038 1.00 87.62 111 TYR A CA 1
ATOM 877 C C . TYR A 1 111 ? 39.732 -10.815 -24.336 1.00 87.62 111 TYR A C 1
ATOM 879 O O . TYR A 1 111 ? 39.361 -11.915 -24.750 1.00 87.62 111 TYR A O 1
ATOM 887 N N . ARG A 1 112 ? 40.568 -10.022 -24.991 1.00 74.38 112 ARG A N 1
ATOM 888 C CA . ARG A 1 112 ? 41.355 -10.400 -26.154 1.00 74.38 112 ARG A CA 1
ATOM 889 C C . ARG A 1 112 ? 42.720 -9.753 -26.019 1.00 74.38 112 ARG A C 1
ATOM 891 O O . ARG A 1 112 ? 42.752 -8.637 -25.450 1.00 74.38 112 ARG A O 1
#

Sequence (112 aa):
MAAQSSSSSRRSSASRPTSLFSSWGRHRFAGVDMRIRVKGGGHTSQIYAIRQSIAKALVAFYQKFVDEQSKKEIKDILVRYDRTLLVADPRRCEPKKFGGRGARARFQKSYR

Foldseek 3Di:
DDDDDDDPDDPDDPDDDPPPCVPPPCPLCVPDDDDDDDDDDDPVVRVLVVLLVVLCVSLVCCVPPPDPVVSVVSVVVPVVVPVCSPDPDPDDAADPDPQADGNPDHDDDDDD

InterPro domains:
  IPR000754 Small ribosomal subunit protein uS9 [PF00380] (30-112)
  IPR000754 Small ribosomal subunit protein uS9 [PTHR21569] (21-109)
  IPR014721 Small ribosomal subunit protein uS5 domain 2-type fold, subgroup [G3DSA:3.30.230.10] (3-112)
  IPR020568 Ribosomal protein uS5 domain 2-type superfamily [SSF54211] (28-112)
  IPR020574 Small ribosomal subunit protein uS9, conserved site [PS00360] (40-58)